Protein AF-A0A3P7PF65-F1 (afdb_monomer_lite)

pLDDT: mean 70.22, std 21.2, range [34.47, 92.62]

Secondary structure (DSSP, 8-state):
--------TT-HHHHHHHHHHHHHHH-TTS-HHHHHHHHHHHHHHHB--HHHHHHHHT--S--HHHHHHHHHHHHHHH----B--TTTHHHHTTSS--------------------------

Foldseek 3Di:
DDPPPPQPQWALLSVLVVLLVVLCVVCVPDDQQVSQLVSLVVSLVQFPPPVLNVVSVVPNRDGSVRNSVSRVVVCVPPNGRRGDPPPPPVVVVPPPDDDPDPPDDDDDDDDDDDDDDDDDDD

Sequence (122 aa):
MSARLQLPEESARDYLGCLRLLVFAAFPNCPPVVTDAVLTAHFRAVIRDDHLRRKLIKKPDLTSDQLLSLVQDYEDHYGPSLTTPCFAASLVQRKETRSVVTQTYRNFTHPSRGIQAPVAEV

Structure (mmCIF, N/CA/C/O backbone):
data_AF-A0A3P7PF65-F1
#
_entry.id   AF-A0A3P7PF65-F1
#
loop_
_atom_site.group_PDB
_atom_site.id
_atom_site.type_symbol
_atom_site.label_atom_id
_atom_site.label_alt_id
_atom_site.label_comp_id
_atom_site.label_asym_id
_atom_site.label_entity_id
_atom_site.label_seq_id
_atom_site.pdbx_PDB_ins_code
_atom_site.Cartn_x
_atom_site.Cartn_y
_atom_site.Cartn_z
_atom_site.occupancy
_atom_site.B_iso_or_equiv
_atom_site.auth_seq_id
_atom_site.auth_comp_id
_atom_site.auth_asym_id
_atom_site.auth_atom_id
_atom_site.pdbx_PDB_model_num
ATOM 1 N N . MET A 1 1 ? -18.629 16.660 -17.438 1.00 36.12 1 MET A N 1
ATOM 2 C CA . MET A 1 1 ? -17.160 16.687 -17.295 1.00 36.12 1 MET A CA 1
ATOM 3 C C . MET A 1 1 ? -16.769 15.589 -16.325 1.00 36.12 1 MET A C 1
ATOM 5 O O . MET A 1 1 ? -17.045 15.713 -15.144 1.00 36.12 1 MET A O 1
ATOM 9 N N . SER A 1 2 ? -16.276 14.459 -16.834 1.00 34.47 2 SER A N 1
ATOM 10 C CA . SER A 1 2 ? -15.896 13.314 -16.000 1.00 34.47 2 SER A CA 1
ATOM 11 C C . SER A 1 2 ? -14.431 13.486 -15.626 1.00 34.47 2 SER A C 1
ATOM 13 O O . SER A 1 2 ? -13.576 13.367 -16.502 1.00 34.47 2 SER A O 1
ATOM 15 N N . ALA A 1 3 ? -14.149 13.798 -14.362 1.00 35.72 3 ALA A N 1
ATOM 16 C CA . ALA A 1 3 ? -12.792 13.815 -13.833 1.00 35.72 3 ALA A CA 1
ATOM 17 C C . ALA A 1 3 ? -12.233 12.387 -13.910 1.00 35.72 3 ALA A C 1
ATOM 19 O O . ALA A 1 3 ? -12.512 11.541 -13.064 1.00 35.72 3 ALA A O 1
ATOM 20 N N . ARG A 1 4 ? -11.514 12.079 -14.992 1.00 42.94 4 ARG A N 1
ATOM 21 C CA . ARG A 1 4 ? -10.670 10.891 -15.043 1.00 42.94 4 ARG A CA 1
ATOM 22 C C . ARG A 1 4 ? -9.527 11.178 -14.085 1.00 42.94 4 ARG A C 1
ATOM 24 O O . ARG A 1 4 ? -8.686 12.014 -14.391 1.00 42.94 4 ARG A O 1
ATOM 31 N N . LEU A 1 5 ? -9.543 10.531 -12.925 1.00 43.00 5 LEU A N 1
ATOM 32 C CA . LEU A 1 5 ? -8.380 10.460 -12.053 1.00 43.00 5 LEU A CA 1
ATOM 33 C C . LEU A 1 5 ? -7.279 9.765 -12.865 1.00 43.00 5 LEU A C 1
ATOM 35 O O . LEU A 1 5 ? -7.251 8.539 -12.959 1.00 43.00 5 LEU A O 1
ATOM 39 N N . GLN A 1 6 ? -6.442 10.553 -13.541 1.00 45.19 6 GLN A N 1
ATOM 40 C CA . GLN A 1 6 ? -5.128 10.116 -13.992 1.00 45.19 6 GLN A CA 1
ATOM 41 C C . GLN A 1 6 ? -4.350 9.844 -12.708 1.00 45.19 6 GLN A C 1
ATOM 43 O O . GLN A 1 6 ? -3.748 10.743 -12.131 1.00 45.19 6 GLN A O 1
ATOM 48 N N . LEU A 1 7 ? -4.503 8.629 -12.178 1.00 51.44 7 LEU A N 1
ATOM 49 C CA . LEU A 1 7 ? -3.653 8.155 -11.099 1.00 51.44 7 LEU A CA 1
ATOM 50 C C . LEU A 1 7 ? -2.214 8.227 -11.626 1.00 51.44 7 LEU A C 1
ATOM 52 O O . LEU A 1 7 ? -1.995 7.754 -12.745 1.00 51.44 7 LEU A O 1
ATOM 56 N N . PRO A 1 8 ? -1.279 8.843 -10.885 1.00 48.16 8 PRO A N 1
ATOM 57 C CA . PRO A 1 8 ? 0.113 8.948 -11.300 1.00 48.16 8 PRO A CA 1
ATOM 58 C C . PRO A 1 8 ? 0.636 7.541 -11.586 1.00 48.16 8 PRO A C 1
ATOM 60 O O . PRO A 1 8 ? 0.734 6.719 -10.678 1.00 48.16 8 PRO A O 1
ATOM 63 N N . GLU A 1 9 ? 0.924 7.236 -12.850 1.00 54.69 9 GLU A N 1
ATOM 64 C CA . GLU A 1 9 ? 1.415 5.921 -13.295 1.00 54.69 9 GLU A CA 1
ATOM 65 C C . GLU A 1 9 ? 2.860 5.638 -12.837 1.00 54.69 9 GLU A C 1
ATOM 67 O O . GLU A 1 9 ? 3.483 4.675 -13.280 1.00 54.69 9 GLU A O 1
ATOM 72 N N . GLU A 1 10 ? 3.412 6.468 -11.951 1.00 66.00 10 GLU A N 1
ATOM 73 C CA . GLU A 1 10 ? 4.852 6.577 -11.752 1.00 66.00 10 GLU A CA 1
ATOM 74 C C . GLU A 1 10 ? 5.326 6.083 -10.384 1.00 66.00 10 GLU A C 1
ATOM 76 O O . GLU A 1 10 ? 6.486 5.724 -10.279 1.00 66.00 10 GLU A O 1
ATOM 81 N N . SER A 1 11 ? 4.482 5.979 -9.349 1.00 81.50 11 SER A N 1
ATOM 82 C CA . SER A 1 11 ? 4.942 5.569 -8.010 1.00 81.50 11 SER A CA 1
ATOM 83 C C . SER A 1 11 ? 3.917 4.715 -7.262 1.00 81.50 11 SER A C 1
ATOM 85 O O . SER A 1 11 ? 2.735 5.054 -7.143 1.00 81.50 11 SER A O 1
ATOM 87 N N . ALA A 1 12 ? 4.383 3.598 -6.702 1.00 83.44 12 ALA A N 1
ATOM 88 C CA . ALA A 1 12 ? 3.597 2.755 -5.815 1.00 83.44 12 ALA A CA 1
ATOM 89 C C . ALA A 1 12 ? 3.216 3.489 -4.527 1.00 83.44 12 ALA A C 1
ATOM 91 O O . ALA A 1 12 ? 2.140 3.230 -3.983 1.00 83.44 12 ALA A O 1
ATOM 92 N N . ARG A 1 13 ? 4.058 4.416 -4.056 1.00 88.06 13 ARG A N 1
ATOM 93 C CA . ARG A 1 13 ? 3.756 5.285 -2.916 1.00 88.06 13 ARG A CA 1
ATOM 94 C C . ARG A 1 13 ? 2.583 6.208 -3.227 1.00 88.06 13 ARG A C 1
ATOM 96 O O . ARG A 1 13 ? 1.663 6.289 -2.413 1.00 88.06 13 ARG A O 1
ATOM 103 N N . ASP A 1 14 ? 2.583 6.864 -4.383 1.00 86.50 14 ASP A N 1
ATOM 104 C CA . ASP A 1 14 ? 1.506 7.786 -4.764 1.00 86.50 14 ASP A CA 1
ATOM 105 C C . ASP A 1 14 ? 0.180 7.047 -4.952 1.00 86.50 14 ASP A C 1
ATOM 107 O O . ASP A 1 14 ? -0.847 7.445 -4.394 1.00 86.50 14 ASP A O 1
ATOM 111 N N . TYR A 1 15 ? 0.210 5.906 -5.647 1.00 85.62 15 TYR A N 1
ATOM 112 C CA . TYR A 1 15 ? -0.956 5.036 -5.779 1.00 85.62 15 TYR A CA 1
ATOM 113 C C . TYR A 1 15 ? -1.491 4.587 -4.413 1.00 85.62 15 TYR A C 1
ATOM 115 O O . TYR A 1 15 ? -2.696 4.673 -4.159 1.00 85.62 15 TYR A O 1
ATOM 123 N N . LEU A 1 16 ? -0.610 4.149 -3.511 1.00 88.12 16 LEU A N 1
ATOM 124 C CA . LEU A 1 16 ? -0.990 3.738 -2.163 1.00 88.12 16 LEU A CA 1
ATOM 125 C C . LEU A 1 16 ? -1.581 4.897 -1.350 1.00 88.12 16 LEU A C 1
ATOM 127 O O . LEU A 1 16 ? -2.558 4.700 -0.627 1.00 88.12 16 LEU A O 1
ATOM 131 N N . GLY A 1 17 ? -1.034 6.105 -1.491 1.00 89.31 17 GLY A N 1
ATOM 132 C CA . GLY A 1 17 ? -1.566 7.320 -0.879 1.00 89.31 17 GLY A CA 1
ATOM 133 C C . GLY A 1 17 ? -2.994 7.615 -1.340 1.00 89.31 17 GLY A C 1
ATOM 134 O O . GLY A 1 17 ? -3.890 7.794 -0.510 1.00 89.31 17 GLY A O 1
ATOM 135 N N . CYS A 1 18 ? -3.243 7.582 -2.652 1.00 87.81 18 CYS A N 1
ATOM 136 C CA . CYS A 1 18 ? -4.585 7.746 -3.212 1.00 87.81 18 CYS A CA 1
ATOM 137 C C . CYS A 1 18 ? -5.544 6.638 -2.757 1.00 87.81 18 CYS A C 1
ATOM 139 O O . CYS A 1 18 ? -6.684 6.919 -2.384 1.00 87.81 18 CYS A O 1
ATOM 141 N N . LEU A 1 19 ? -5.087 5.384 -2.755 1.00 87.62 19 LEU A N 1
ATOM 142 C CA . LEU A 1 19 ? -5.881 4.239 -2.316 1.00 87.62 19 LEU A CA 1
ATOM 143 C C . LEU A 1 19 ? -6.272 4.364 -0.839 1.00 87.62 19 LEU A C 1
ATOM 145 O O . LEU A 1 19 ? -7.422 4.104 -0.493 1.00 87.62 19 LEU A O 1
ATOM 149 N N . ARG A 1 20 ? -5.354 4.811 0.025 1.00 90.38 20 ARG A N 1
ATOM 150 C CA . ARG A 1 20 ? -5.621 5.037 1.452 1.00 90.38 20 ARG A CA 1
ATOM 151 C C . ARG A 1 20 ? -6.718 6.067 1.666 1.00 90.38 20 ARG A C 1
ATOM 153 O O . ARG A 1 20 ? -7.660 5.803 2.409 1.00 90.38 20 ARG A O 1
ATOM 160 N N . LEU A 1 21 ? -6.631 7.200 0.972 1.00 90.38 21 LEU A N 1
ATOM 161 C CA . LEU A 1 21 ? -7.667 8.231 1.016 1.00 90.38 21 LEU A CA 1
ATOM 162 C C . LEU A 1 21 ? -9.019 7.693 0.536 1.00 90.38 21 LEU A C 1
ATOM 164 O O . LEU A 1 21 ? -10.038 7.938 1.179 1.00 90.38 21 LEU A O 1
ATOM 168 N N . LEU A 1 22 ? -9.030 6.920 -0.553 1.00 90.19 22 LEU A N 1
ATOM 169 C CA . LEU A 1 22 ? -10.251 6.330 -1.097 1.00 90.19 22 LEU A CA 1
ATOM 170 C C . LEU A 1 22 ? -10.895 5.337 -0.121 1.00 90.19 22 LEU A C 1
ATOM 172 O O . LEU A 1 22 ? -12.105 5.381 0.079 1.00 90.19 22 LEU A O 1
ATOM 176 N N . VAL A 1 23 ? -10.102 4.461 0.501 1.00 89.44 23 VAL A N 1
ATOM 177 C CA . VAL A 1 23 ? -10.591 3.481 1.481 1.00 89.44 23 VAL A CA 1
ATOM 178 C C . VAL A 1 23 ? -11.168 4.190 2.706 1.00 89.44 23 VAL A C 1
ATOM 180 O O . VAL A 1 23 ? -12.266 3.851 3.137 1.00 89.44 23 VAL A O 1
ATOM 183 N N . PHE A 1 24 ? -10.492 5.210 3.235 1.00 88.19 24 PHE A N 1
ATOM 184 C CA . PHE A 1 24 ? -11.007 5.972 4.377 1.00 88.19 24 PHE A CA 1
ATOM 185 C C . PHE A 1 24 ? -12.281 6.753 4.037 1.00 88.19 24 PHE A C 1
ATOM 187 O O . PHE A 1 24 ? -13.202 6.800 4.849 1.00 88.19 24 PHE A O 1
ATOM 194 N N . ALA A 1 25 ? -12.380 7.306 2.825 1.00 89.81 25 ALA A N 1
ATOM 195 C CA . ALA A 1 25 ? -13.591 7.978 2.362 1.00 89.81 25 ALA A CA 1
ATOM 196 C C . ALA A 1 25 ? -14.761 7.004 2.127 1.00 89.81 25 ALA A C 1
ATOM 198 O O . ALA A 1 25 ? -15.909 7.347 2.402 1.00 89.81 25 ALA A O 1
ATOM 199 N N . ALA A 1 26 ? -14.487 5.795 1.629 1.00 89.88 26 ALA A N 1
ATOM 200 C CA . ALA A 1 26 ? -15.502 4.771 1.379 1.00 89.88 26 ALA A CA 1
ATOM 201 C C . ALA A 1 26 ? -16.007 4.100 2.668 1.00 89.88 26 ALA A C 1
ATOM 203 O O . ALA A 1 26 ? -17.157 3.664 2.722 1.00 89.88 26 ALA A O 1
ATOM 204 N N . PHE A 1 27 ? -15.165 4.030 3.703 1.00 90.31 27 PHE A N 1
ATOM 205 C CA . PHE A 1 27 ? -15.447 3.330 4.957 1.00 90.31 27 PHE A CA 1
ATOM 206 C C . PHE A 1 27 ? -15.192 4.210 6.198 1.00 90.31 27 PHE A C 1
ATOM 208 O O . PHE A 1 27 ? -14.383 3.846 7.053 1.00 90.31 27 PHE A O 1
ATOM 215 N N . PRO A 1 28 ? -15.897 5.346 6.359 1.00 88.12 28 PRO A N 1
ATOM 216 C CA . PRO A 1 28 ? -15.591 6.339 7.396 1.00 88.12 28 PRO A CA 1
ATOM 217 C C . PRO A 1 28 ? -15.805 5.847 8.838 1.00 88.12 28 PRO A C 1
ATOM 219 O O . PRO A 1 28 ? -15.234 6.408 9.766 1.00 88.12 28 PRO A O 1
ATOM 222 N N . ASN A 1 29 ? -16.614 4.800 9.033 1.00 91.69 29 ASN A N 1
ATOM 223 C CA . ASN A 1 29 ? -16.942 4.239 10.351 1.00 91.69 29 ASN A CA 1
ATOM 224 C C . ASN A 1 29 ? -16.361 2.832 10.569 1.00 91.69 29 ASN A C 1
ATOM 226 O O . ASN A 1 29 ? -16.721 2.158 11.535 1.00 91.69 29 ASN A O 1
ATOM 230 N N . CYS A 1 30 ? -15.518 2.342 9.656 1.00 90.88 30 CYS A N 1
ATOM 231 C CA . CYS A 1 30 ? -14.895 1.036 9.825 1.00 90.88 30 CYS A CA 1
ATOM 232 C C . CYS A 1 30 ? -13.696 1.121 10.776 1.00 90.88 30 CYS A C 1
ATOM 234 O O . CYS A 1 30 ? -12.967 2.113 10.772 1.00 90.88 30 CYS A O 1
ATOM 236 N N . PRO A 1 31 ? -13.450 0.069 11.573 1.00 91.50 31 PRO A N 1
ATOM 237 C CA . PRO A 1 31 ? -12.286 0.038 12.440 1.00 91.50 31 PRO A CA 1
ATOM 238 C C . PRO A 1 31 ? -10.992 -0.002 11.601 1.00 91.50 31 PRO A C 1
ATOM 240 O O . PRO A 1 31 ? -10.965 -0.689 10.571 1.00 91.50 31 PRO A O 1
ATOM 243 N N . PRO A 1 32 ? -9.902 0.650 12.060 1.00 86.94 32 PRO A N 1
ATOM 244 C CA . PRO A 1 32 ? -8.644 0.753 11.313 1.00 86.94 32 PRO A CA 1
ATOM 245 C C . PRO A 1 32 ? -8.082 -0.594 10.855 1.00 86.94 32 PRO A C 1
ATOM 247 O O . PRO A 1 32 ? -7.605 -0.723 9.736 1.00 86.94 32 PRO A O 1
ATOM 250 N N . VAL A 1 33 ? -8.224 -1.634 11.681 1.00 88.62 33 VAL A N 1
ATOM 251 C CA . VAL A 1 33 ? -7.773 -2.996 11.357 1.00 88.62 33 VAL A CA 1
ATOM 252 C C . VAL A 1 33 ? -8.438 -3.563 10.096 1.00 88.62 33 VAL A C 1
ATOM 254 O O . VAL A 1 33 ? -7.799 -4.268 9.319 1.00 88.62 33 VAL A O 1
ATOM 257 N N . VAL A 1 34 ? -9.710 -3.230 9.852 1.00 89.44 34 VAL A N 1
ATOM 258 C CA . VAL A 1 34 ? -10.442 -3.685 8.663 1.00 89.44 34 VAL A CA 1
ATOM 259 C C . VAL A 1 34 ? -10.021 -2.867 7.449 1.00 89.44 34 VAL A C 1
ATOM 261 O O . VAL A 1 34 ? -9.751 -3.440 6.394 1.00 89.44 34 VAL A O 1
ATOM 264 N N . THR A 1 35 ? -9.911 -1.544 7.587 1.00 91.00 35 THR A N 1
ATOM 265 C CA . THR A 1 35 ? -9.466 -0.682 6.483 1.00 91.00 35 THR A CA 1
ATOM 266 C C . THR A 1 35 ? -8.027 -0.980 6.073 1.00 91.00 35 THR A C 1
ATOM 268 O O . THR A 1 35 ? -7.738 -1.021 4.881 1.00 91.00 35 THR A O 1
ATOM 271 N N . ASP A 1 36 ? -7.146 -1.263 7.033 1.00 90.88 36 ASP A N 1
ATOM 272 C CA . ASP A 1 36 ? -5.747 -1.624 6.799 1.00 90.88 36 ASP A CA 1
ATOM 273 C C . ASP A 1 36 ? -5.632 -2.982 6.097 1.00 90.88 36 ASP A C 1
ATOM 275 O O . ASP A 1 36 ? -4.855 -3.128 5.149 1.00 90.88 36 ASP A O 1
ATOM 279 N N . ALA A 1 37 ? -6.448 -3.965 6.493 1.00 89.00 37 ALA A N 1
ATOM 280 C CA . ALA A 1 37 ? -6.501 -5.263 5.827 1.00 89.00 37 ALA A CA 1
ATOM 281 C C . ALA A 1 37 ? -6.980 -5.138 4.372 1.00 89.00 37 ALA A C 1
ATOM 283 O O . ALA A 1 37 ? -6.367 -5.713 3.470 1.00 89.00 37 ALA A O 1
ATOM 284 N N . VAL A 1 38 ? -8.033 -4.352 4.121 1.00 89.69 38 VAL A N 1
ATOM 285 C CA . VAL A 1 38 ? -8.555 -4.095 2.767 1.00 89.69 38 VAL A CA 1
ATOM 286 C C . VAL A 1 38 ? -7.521 -3.367 1.909 1.00 89.69 38 VAL A C 1
ATOM 288 O O . VAL A 1 38 ? -7.256 -3.790 0.783 1.00 89.69 38 VAL A O 1
ATOM 291 N N . LEU A 1 39 ? -6.901 -2.315 2.449 1.00 90.00 39 LEU A N 1
ATOM 292 C CA . LEU A 1 39 ? -5.838 -1.557 1.791 1.00 90.00 39 LEU A CA 1
ATOM 293 C C . LEU A 1 39 ? -4.683 -2.476 1.384 1.00 90.00 39 LEU A C 1
ATOM 295 O O . LEU A 1 39 ? -4.282 -2.507 0.221 1.00 90.00 39 LEU A O 1
ATOM 299 N N . THR A 1 40 ? -4.181 -3.257 2.339 1.00 89.31 40 THR A N 1
ATOM 300 C CA . THR A 1 40 ? -3.037 -4.150 2.148 1.00 89.31 40 THR A CA 1
ATOM 301 C C . THR A 1 40 ? -3.356 -5.254 1.146 1.00 89.31 40 THR A C 1
ATOM 303 O O . THR A 1 40 ? -2.543 -5.543 0.265 1.00 89.31 40 THR A O 1
ATOM 306 N N . ALA A 1 41 ? -4.540 -5.864 1.239 1.00 89.19 41 ALA A N 1
ATOM 307 C CA . ALA A 1 41 ? -4.979 -6.899 0.309 1.00 89.19 41 ALA A CA 1
ATOM 308 C C . ALA A 1 41 ? -5.092 -6.359 -1.122 1.00 89.19 41 ALA A C 1
ATOM 310 O O . ALA A 1 41 ? -4.587 -6.984 -2.057 1.00 89.19 41 ALA A O 1
ATOM 311 N N . HIS A 1 42 ? -5.700 -5.182 -1.289 1.00 88.25 42 HIS A N 1
ATOM 312 C CA . HIS A 1 42 ? -5.850 -4.559 -2.599 1.00 88.25 42 HIS A CA 1
ATOM 313 C C . HIS A 1 42 ? -4.493 -4.179 -3.193 1.00 88.25 42 HIS A C 1
ATOM 315 O O . HIS A 1 42 ? -4.183 -4.550 -4.322 1.00 88.25 42 HIS A O 1
ATOM 321 N N . PHE A 1 43 ? -3.641 -3.516 -2.413 1.00 87.50 43 PHE A N 1
ATOM 322 C CA . PHE A 1 43 ? -2.318 -3.100 -2.862 1.00 87.50 43 PHE A CA 1
ATOM 323 C C . PHE A 1 43 ? -1.455 -4.298 -3.295 1.00 87.50 43 PHE A C 1
ATOM 325 O O . PHE A 1 43 ? -0.877 -4.283 -4.380 1.00 87.50 43 PHE A O 1
ATOM 332 N N . ARG A 1 44 ? -1.456 -5.403 -2.531 1.00 87.06 44 ARG A N 1
ATOM 333 C CA . ARG A 1 44 ? -0.766 -6.654 -2.911 1.00 87.06 44 ARG A CA 1
ATOM 334 C C . ARG A 1 44 ? -1.263 -7.259 -4.225 1.00 87.06 44 ARG A C 1
ATOM 336 O O . ARG A 1 44 ? -0.479 -7.918 -4.905 1.00 87.06 44 ARG A O 1
ATOM 343 N N . ALA A 1 45 ? -2.542 -7.095 -4.553 1.00 84.88 45 ALA A N 1
ATOM 344 C CA . ALA A 1 45 ? -3.123 -7.626 -5.783 1.00 84.88 45 ALA A CA 1
ATOM 345 C C . ALA A 1 45 ? -2.740 -6.803 -7.024 1.00 84.88 45 ALA A C 1
ATOM 347 O O . ALA A 1 45 ? -2.724 -7.342 -8.128 1.00 84.88 45 ALA A O 1
ATOM 348 N N . VAL A 1 46 ? -2.438 -5.514 -6.845 1.00 82.81 46 VAL A N 1
ATOM 349 C CA . VAL A 1 46 ? -2.202 -4.563 -7.943 1.00 82.81 46 VAL A CA 1
ATOM 350 C C . VAL A 1 46 ? -0.712 -4.345 -8.234 1.00 82.81 46 VAL A C 1
ATOM 352 O O . VAL A 1 46 ? -0.351 -4.006 -9.364 1.00 82.81 46 VAL A O 1
ATOM 355 N N . ILE A 1 47 ? 0.173 -4.568 -7.258 1.00 83.88 47 ILE A N 1
ATOM 356 C CA . ILE A 1 47 ? 1.623 -4.439 -7.459 1.00 83.88 47 ILE A CA 1
ATOM 357 C C . ILE A 1 47 ? 2.142 -5.475 -8.459 1.00 83.88 47 ILE A C 1
ATOM 359 O O . ILE A 1 47 ? 1.927 -6.679 -8.306 1.00 83.88 47 ILE A O 1
ATOM 363 N N . ARG A 1 48 ? 2.912 -4.988 -9.437 1.00 79.94 48 ARG A N 1
ATOM 364 C CA . ARG A 1 48 ? 3.643 -5.809 -10.412 1.00 79.94 48 ARG A CA 1
ATOM 365 C C . ARG A 1 48 ?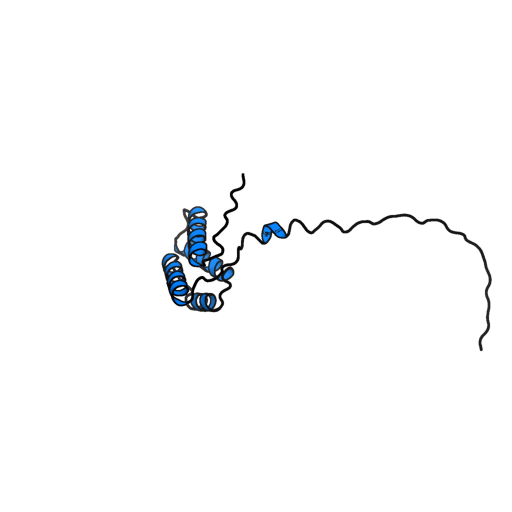 5.092 -6.087 -10.035 1.00 79.94 48 ARG A C 1
ATOM 367 O O . ARG A 1 48 ? 5.673 -7.028 -10.560 1.00 79.94 48 ARG A O 1
ATOM 374 N N . ASP A 1 49 ? 5.667 -5.287 -9.144 1.00 84.44 49 ASP A N 1
ATOM 375 C CA . ASP A 1 49 ? 7.018 -5.519 -8.652 1.00 84.44 49 ASP A CA 1
ATOM 376 C C . ASP A 1 49 ? 7.051 -6.777 -7.763 1.00 84.44 49 ASP A C 1
ATOM 378 O O . ASP A 1 49 ? 6.526 -6.808 -6.644 1.00 84.44 49 ASP A O 1
ATOM 382 N N . ASP A 1 50 ? 7.677 -7.839 -8.272 1.00 86.25 50 ASP A N 1
ATOM 383 C CA . ASP A 1 50 ? 7.792 -9.124 -7.582 1.00 86.25 50 ASP A CA 1
ATOM 384 C C . ASP A 1 50 ? 8.647 -9.060 -6.311 1.00 86.25 50 ASP A C 1
ATOM 386 O O . ASP A 1 50 ? 8.501 -9.900 -5.414 1.00 86.25 50 ASP A O 1
ATOM 390 N N . HIS A 1 51 ? 9.589 -8.123 -6.215 1.00 87.00 51 HIS A N 1
ATOM 391 C CA . HIS A 1 51 ? 10.436 -7.973 -5.039 1.00 87.00 51 HIS A CA 1
ATOM 392 C C . HIS A 1 51 ? 9.670 -7.275 -3.906 1.00 87.00 51 HIS A C 1
ATOM 394 O O . HIS A 1 51 ? 9.619 -7.803 -2.787 1.00 87.00 51 HIS A O 1
ATOM 400 N N . LEU A 1 52 ? 8.973 -6.179 -4.208 1.00 86.81 52 LEU A N 1
ATOM 401 C CA . LEU A 1 52 ? 8.062 -5.497 -3.292 1.00 86.81 52 LEU A CA 1
ATOM 402 C C . LEU A 1 52 ? 6.919 -6.422 -2.860 1.00 86.81 52 LEU A C 1
ATOM 404 O O . LEU A 1 52 ? 6.661 -6.575 -1.665 1.00 86.81 52 LEU A O 1
ATOM 408 N N . ARG A 1 53 ? 6.291 -7.138 -3.800 1.00 87.75 53 ARG A N 1
ATOM 409 C CA . ARG A 1 53 ? 5.235 -8.115 -3.494 1.00 87.75 53 ARG A CA 1
ATOM 410 C C . ARG A 1 53 ? 5.725 -9.203 -2.539 1.00 87.75 53 ARG A C 1
ATOM 412 O O . ARG A 1 53 ? 5.039 -9.518 -1.566 1.00 87.75 53 ARG A O 1
ATOM 419 N N . ARG A 1 54 ? 6.934 -9.741 -2.745 1.00 88.69 54 ARG A N 1
ATOM 420 C CA . ARG A 1 54 ? 7.544 -10.716 -1.821 1.00 88.69 54 ARG A CA 1
ATOM 421 C C . ARG A 1 54 ? 7.809 -10.126 -0.436 1.00 88.69 54 ARG A C 1
ATOM 423 O O . ARG A 1 54 ? 7.568 -10.813 0.557 1.00 88.69 54 ARG A O 1
ATOM 430 N N . LYS A 1 55 ? 8.264 -8.872 -0.339 1.00 88.00 55 LYS A N 1
ATOM 431 C CA . LYS A 1 55 ? 8.422 -8.172 0.950 1.00 88.00 55 LYS A CA 1
ATOM 432 C C . LYS A 1 55 ? 7.085 -8.026 1.682 1.00 88.00 55 LYS A C 1
ATOM 434 O O . LYS A 1 55 ? 7.035 -8.263 2.886 1.00 88.00 55 LYS A O 1
ATOM 439 N N . LEU A 1 56 ? 6.010 -7.712 0.961 1.00 86.81 56 LEU A N 1
ATOM 440 C CA . LEU A 1 56 ? 4.667 -7.573 1.530 1.00 86.81 56 LEU A CA 1
ATOM 441 C C . LEU A 1 56 ? 4.069 -8.899 2.001 1.00 86.81 56 LEU A C 1
ATOM 443 O O . LEU A 1 56 ? 3.380 -8.915 3.014 1.00 86.81 56 LEU A O 1
ATOM 447 N N . ILE A 1 57 ? 4.333 -10.009 1.307 1.00 87.31 57 ILE A N 1
ATOM 448 C CA . ILE A 1 57 ? 3.878 -11.345 1.733 1.00 87.31 57 ILE A CA 1
ATOM 449 C C . ILE A 1 57 ? 4.532 -11.749 3.061 1.00 87.31 57 ILE A C 1
ATOM 451 O O . ILE A 1 57 ? 3.880 -12.348 3.910 1.00 87.31 57 ILE A O 1
ATOM 455 N N . LYS A 1 58 ? 5.804 -11.384 3.274 1.00 88.62 58 LYS A N 1
ATOM 456 C CA . LYS A 1 58 ? 6.522 -11.670 4.529 1.00 88.62 58 LYS A CA 1
ATOM 457 C C . LYS A 1 58 ? 5.993 -10.891 5.736 1.00 88.62 58 LYS A C 1
ATOM 459 O O . LYS A 1 58 ? 6.301 -11.262 6.863 1.00 88.62 58 LYS A O 1
ATOM 464 N N . LYS A 1 59 ? 5.245 -9.810 5.512 1.00 85.62 59 LYS A N 1
ATOM 465 C CA . LYS A 1 59 ? 4.693 -8.949 6.561 1.00 85.62 59 LYS A CA 1
ATOM 466 C C . LYS A 1 59 ? 3.170 -8.893 6.409 1.00 85.62 59 LYS A C 1
ATOM 468 O O . LYS A 1 59 ? 2.669 -7.948 5.798 1.00 85.62 59 LYS A O 1
ATOM 473 N N . PRO A 1 60 ? 2.439 -9.922 6.881 1.00 75.50 60 PRO A N 1
ATOM 474 C CA . PRO A 1 60 ? 0.994 -10.028 6.691 1.00 75.50 60 PRO A CA 1
ATOM 475 C C . PRO A 1 60 ? 0.234 -8.876 7.357 1.00 75.50 60 PRO A C 1
ATOM 477 O O . PRO A 1 60 ? -0.642 -8.310 6.704 1.00 75.50 60 PRO A O 1
ATOM 480 N N . ASP A 1 61 ? 0.655 -8.489 8.563 1.00 84.06 61 ASP A N 1
ATOM 481 C CA . ASP A 1 61 ? -0.073 -7.598 9.473 1.00 84.06 61 ASP A CA 1
ATOM 482 C C . ASP A 1 61 ? 0.529 -6.187 9.497 1.00 84.06 61 ASP A C 1
ATOM 484 O O . ASP A 1 61 ? 1.084 -5.736 10.498 1.00 84.06 61 ASP A O 1
ATOM 488 N N . LEU A 1 62 ? 0.477 -5.501 8.354 1.00 87.31 62 LEU A N 1
ATOM 489 C CA . LEU A 1 62 ? 0.929 -4.115 8.243 1.00 87.31 62 LEU A CA 1
ATOM 490 C C . LEU A 1 62 ? -0.234 -3.155 8.474 1.00 87.31 62 LEU A C 1
ATOM 492 O O . LEU A 1 62 ? -1.281 -3.282 7.838 1.00 87.31 62 LEU A O 1
ATOM 496 N N . THR A 1 63 ? -0.021 -2.155 9.326 1.00 91.25 63 THR A N 1
ATOM 497 C CA . THR A 1 63 ? -0.918 -0.993 9.374 1.00 91.25 63 THR A CA 1
ATOM 498 C C . THR A 1 63 ? -0.746 -0.144 8.116 1.00 91.25 63 THR A C 1
ATOM 500 O O . THR A 1 63 ? 0.287 -0.216 7.441 1.00 91.25 63 THR A O 1
ATOM 503 N N . SER A 1 64 ? -1.725 0.706 7.799 1.00 89.12 64 SER A N 1
ATOM 504 C CA . SER A 1 64 ? -1.630 1.601 6.636 1.00 89.12 64 SER A CA 1
ATOM 505 C C . SER A 1 64 ? -0.386 2.500 6.656 1.00 89.12 64 SER A C 1
ATOM 507 O O . SER A 1 64 ? 0.226 2.712 5.609 1.00 89.12 64 SER A O 1
ATOM 509 N N . ASP A 1 65 ? 0.040 2.977 7.828 1.00 90.94 65 ASP A N 1
ATOM 510 C CA . ASP A 1 65 ? 1.268 3.772 7.977 1.00 90.94 65 ASP A CA 1
ATOM 511 C C . ASP A 1 65 ? 2.539 2.948 7.748 1.00 90.94 65 ASP A C 1
ATOM 513 O O . ASP A 1 65 ? 3.457 3.391 7.056 1.00 90.94 65 ASP A O 1
ATOM 517 N N . GLN A 1 66 ? 2.594 1.724 8.280 1.00 92.62 66 GLN A N 1
ATOM 518 C CA . GLN A 1 66 ? 3.732 0.828 8.066 1.00 92.62 66 GLN A CA 1
ATOM 519 C C . GLN A 1 66 ? 3.845 0.397 6.604 1.00 92.62 66 GLN A C 1
ATOM 521 O O . GLN A 1 66 ? 4.952 0.263 6.084 1.00 92.62 66 GLN A O 1
ATOM 526 N N . LEU A 1 67 ? 2.708 0.186 5.939 1.00 91.12 67 LEU A N 1
ATOM 527 C CA . LEU A 1 67 ? 2.659 -0.131 4.520 1.00 91.12 67 LEU A CA 1
ATOM 528 C C . LEU A 1 67 ? 3.228 1.023 3.685 1.00 91.12 67 LEU A C 1
ATOM 530 O O . LEU A 1 67 ? 4.086 0.786 2.839 1.00 91.12 67 LEU A O 1
ATOM 534 N N . LEU A 1 68 ? 2.813 2.262 3.965 1.00 90.81 68 LEU A N 1
ATOM 535 C CA . LEU A 1 68 ? 3.350 3.459 3.309 1.00 90.81 68 LEU A CA 1
ATOM 536 C C . LEU A 1 68 ? 4.853 3.618 3.533 1.00 90.81 68 LEU A C 1
ATOM 538 O O . LEU A 1 68 ? 5.589 3.811 2.569 1.00 90.81 68 LEU A O 1
ATOM 542 N N . SER A 1 69 ? 5.313 3.486 4.778 1.00 91.81 69 SER A N 1
ATOM 543 C CA . SER A 1 69 ? 6.737 3.594 5.105 1.00 91.81 69 SER A CA 1
ATOM 544 C C . SER A 1 69 ? 7.571 2.522 4.403 1.00 91.81 69 SER A C 1
ATOM 546 O O . SER A 1 69 ? 8.641 2.828 3.887 1.00 91.81 69 SER A O 1
ATOM 548 N N . LEU A 1 70 ? 7.074 1.285 4.325 1.00 91.69 70 LEU A N 1
ATOM 549 C CA . LEU A 1 70 ? 7.760 0.198 3.627 1.00 91.69 70 LEU A CA 1
ATOM 550 C C . LEU A 1 70 ? 7.889 0.468 2.128 1.00 91.69 70 LEU A C 1
ATOM 552 O O . LEU A 1 70 ? 8.930 0.174 1.548 1.00 91.69 70 LEU A O 1
ATOM 556 N N . VAL A 1 71 ? 6.831 0.980 1.500 1.00 90.12 71 VAL A N 1
ATOM 557 C CA . VAL A 1 71 ? 6.842 1.304 0.068 1.00 90.12 71 VAL A CA 1
ATOM 558 C C . VAL A 1 71 ? 7.760 2.486 -0.208 1.00 90.12 71 VAL A C 1
ATOM 560 O O . VAL A 1 71 ? 8.513 2.441 -1.170 1.00 90.12 71 VAL A O 1
ATOM 563 N N . GLN A 1 72 ? 7.749 3.502 0.651 1.00 90.62 72 GLN A N 1
ATOM 564 C CA . GLN A 1 72 ? 8.662 4.632 0.532 1.00 90.62 72 GLN A CA 1
ATOM 565 C C . GLN A 1 72 ? 10.124 4.186 0.649 1.00 90.62 72 GLN A C 1
ATOM 567 O O . GLN A 1 72 ? 10.904 4.460 -0.252 1.00 90.62 72 GLN A O 1
ATOM 572 N N . ASP A 1 73 ? 10.472 3.427 1.693 1.00 91.12 73 ASP A N 1
ATOM 573 C CA . ASP A 1 73 ? 11.823 2.875 1.864 1.00 91.12 73 ASP A CA 1
ATOM 574 C C . ASP A 1 73 ? 12.236 2.017 0.661 1.00 91.12 73 ASP A C 1
ATOM 576 O O . ASP A 1 73 ? 13.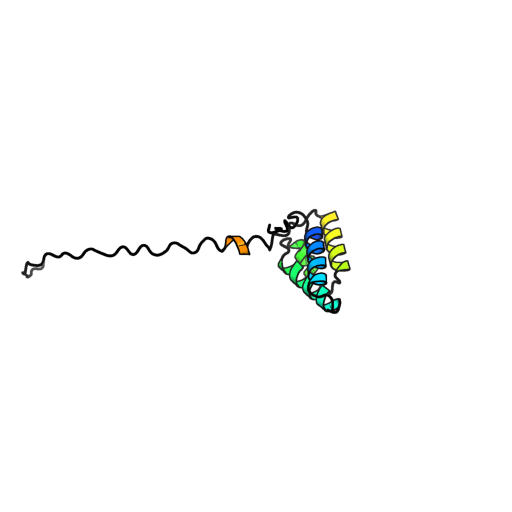368 2.084 0.191 1.00 91.12 73 ASP A O 1
ATOM 580 N N . TYR A 1 74 ? 11.305 1.237 0.111 1.00 90.31 74 TYR A N 1
ATOM 581 C CA . TYR A 1 74 ? 11.556 0.465 -1.096 1.00 90.31 74 TYR A CA 1
ATOM 582 C C . TYR A 1 74 ? 11.891 1.355 -2.297 1.00 90.31 74 TYR A C 1
ATOM 584 O O . TYR A 1 74 ? 12.902 1.128 -2.958 1.00 90.31 74 TYR A O 1
ATOM 592 N N . GLU A 1 75 ? 11.058 2.352 -2.588 1.00 89.50 75 GLU A N 1
ATOM 593 C CA . GLU A 1 75 ? 11.269 3.228 -3.742 1.00 89.50 75 GLU A CA 1
ATOM 594 C C . GLU A 1 75 ? 12.506 4.114 -3.580 1.00 89.50 75 GLU A C 1
ATOM 596 O O . GLU A 1 75 ? 13.204 4.355 -4.561 1.00 89.50 75 GLU A O 1
ATOM 601 N N . ASP A 1 76 ? 12.849 4.514 -2.355 1.00 88.81 76 ASP A N 1
ATOM 602 C CA . ASP A 1 76 ? 14.072 5.269 -2.068 1.00 88.81 76 ASP A CA 1
ATOM 603 C C . ASP A 1 76 ? 15.341 4.451 -2.395 1.00 88.81 76 ASP A C 1
ATOM 605 O O . ASP A 1 76 ? 16.359 5.013 -2.799 1.00 88.81 76 ASP A O 1
ATOM 609 N N . HIS A 1 77 ? 15.288 3.118 -2.267 1.00 89.12 77 HIS A N 1
ATOM 610 C CA . HIS A 1 77 ? 16.425 2.227 -2.537 1.00 89.12 77 HIS A CA 1
ATOM 611 C C . HIS A 1 77 ? 16.457 1.661 -3.962 1.00 89.12 77 HIS A C 1
ATOM 613 O O . HIS A 1 77 ? 17.538 1.442 -4.510 1.00 89.12 77 HIS A O 1
ATOM 619 N N . TYR A 1 78 ? 15.294 1.365 -4.544 1.00 84.50 78 TYR A N 1
ATOM 620 C CA . TYR A 1 78 ? 15.174 0.633 -5.813 1.00 84.50 78 TYR A CA 1
ATOM 621 C C . TYR A 1 78 ? 14.564 1.468 -6.945 1.00 84.50 78 TYR A C 1
ATOM 623 O O . TYR A 1 78 ? 14.584 1.036 -8.097 1.00 84.50 78 TYR A O 1
ATOM 631 N N . GLY A 1 79 ? 14.062 2.663 -6.639 1.00 82.38 79 GLY A N 1
ATOM 632 C CA . GLY A 1 79 ? 13.335 3.512 -7.571 1.00 82.38 79 GLY A CA 1
ATOM 633 C C . GLY A 1 79 ? 11.829 3.214 -7.629 1.00 82.38 79 GLY A C 1
ATOM 634 O O . GLY A 1 79 ? 11.333 2.286 -6.981 1.00 82.38 79 GLY A O 1
ATOM 635 N N . PRO A 1 80 ? 11.082 4.016 -8.407 1.00 79.19 80 PRO A N 1
ATOM 636 C CA . PRO A 1 80 ? 9.632 3.912 -8.521 1.00 79.19 80 PRO A CA 1
ATOM 637 C C . PRO A 1 80 ? 9.166 2.527 -8.984 1.00 79.19 80 PRO A C 1
ATOM 639 O O . PRO A 1 80 ? 9.596 2.014 -10.020 1.00 79.19 80 PRO A O 1
ATOM 642 N N . SER A 1 81 ? 8.236 1.934 -8.237 1.00 69.62 81 SER A N 1
ATOM 643 C CA . SER A 1 81 ? 7.620 0.655 -8.588 1.00 69.62 81 SER A CA 1
ATOM 644 C C . SER 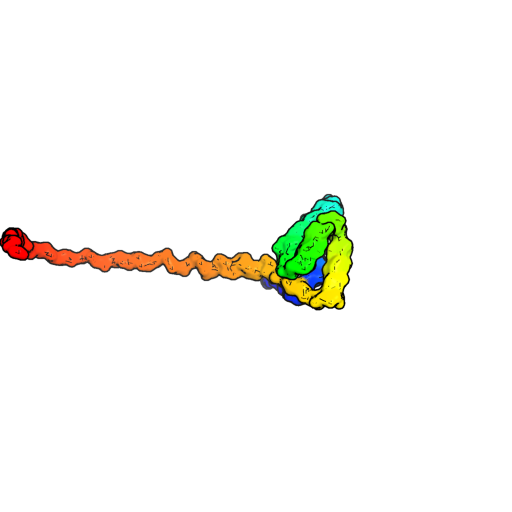A 1 81 ? 6.375 0.904 -9.429 1.00 69.62 81 SER A C 1
ATOM 646 O O . SER A 1 81 ? 5.329 1.269 -8.896 1.00 69.62 81 SER A O 1
ATOM 648 N N . LEU A 1 82 ? 6.476 0.690 -10.744 1.00 64.38 82 LEU A N 1
ATOM 649 C CA . LEU A 1 82 ? 5.374 0.874 -11.693 1.00 64.38 82 LEU A CA 1
ATOM 650 C C . LEU A 1 82 ? 4.136 0.067 -11.260 1.00 64.38 82 LEU A C 1
ATOM 652 O O . LEU A 1 82 ? 4.047 -1.151 -11.455 1.00 64.38 82 LEU A O 1
ATOM 656 N N . THR A 1 83 ? 3.160 0.750 -10.665 1.00 58.69 83 THR A N 1
ATOM 657 C CA . THR A 1 83 ? 1.827 0.194 -10.434 1.00 58.69 83 THR A CA 1
ATOM 658 C C . THR A 1 83 ? 1.032 0.388 -11.713 1.00 58.69 83 THR A C 1
ATOM 660 O O . THR A 1 83 ? 0.962 1.483 -12.260 1.00 58.69 83 THR A O 1
ATOM 663 N N . THR A 1 84 ? 0.466 -0.684 -12.266 1.00 48.34 84 THR A N 1
ATOM 664 C CA . THR A 1 84 ? -0.372 -0.516 -13.458 1.00 48.34 84 THR A CA 1
ATOM 665 C C . THR A 1 84 ? -1.589 0.354 -13.172 1.00 48.34 84 THR A C 1
ATOM 667 O O . THR A 1 84 ? -2.164 0.227 -12.087 1.00 48.34 84 THR A O 1
ATOM 670 N N . PRO A 1 85 ? -2.096 1.113 -14.162 1.00 48.22 85 PRO A N 1
ATOM 671 C CA . PRO A 1 85 ? -3.408 1.737 -14.068 1.00 48.22 85 PRO A CA 1
ATOM 672 C C . PRO A 1 85 ? -4.495 0.654 -13.977 1.00 48.22 85 PRO A C 1
ATOM 674 O O . PRO A 1 85 ? -5.040 0.188 -14.980 1.00 48.22 85 PRO A O 1
ATOM 677 N N . CYS A 1 86 ? -4.877 0.261 -12.762 1.00 48.09 86 CYS A N 1
ATOM 678 C CA . CYS A 1 86 ? -5.981 -0.680 -12.547 1.00 48.09 86 CYS A CA 1
ATOM 679 C C . CYS A 1 86 ? -7.357 -0.119 -12.963 1.00 48.09 86 CYS A C 1
ATOM 681 O O . CYS A 1 86 ? -8.334 -0.861 -12.987 1.00 48.09 86 CYS A O 1
ATOM 683 N N . PHE A 1 87 ? -7.445 1.155 -13.365 1.00 45.81 87 PHE A N 1
ATOM 684 C CA . PHE A 1 87 ? -8.695 1.796 -13.792 1.00 45.81 87 PHE A CA 1
ATOM 685 C C . PHE A 1 87 ? -8.821 2.056 -15.306 1.00 45.81 87 PHE A C 1
ATOM 687 O O . PHE A 1 87 ? -9.869 2.524 -15.749 1.00 45.81 87 PHE A O 1
ATOM 694 N N . ALA A 1 88 ? -7.817 1.715 -16.126 1.00 42.09 88 ALA A N 1
ATOM 695 C CA . ALA A 1 88 ? -7.909 1.868 -17.587 1.00 42.09 88 ALA A CA 1
ATOM 696 C C . ALA A 1 88 ? -8.449 0.612 -18.305 1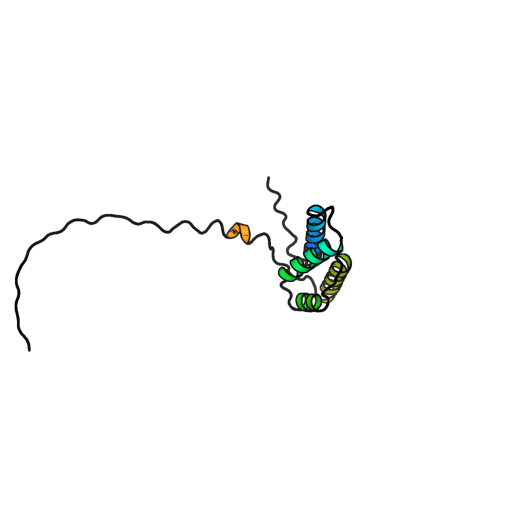.00 42.09 88 ALA A C 1
ATOM 698 O O . ALA A 1 88 ? -9.122 0.726 -19.331 1.00 42.09 88 ALA A O 1
ATOM 699 N N . ALA A 1 89 ? -8.216 -0.587 -17.760 1.00 40.84 89 ALA A N 1
ATOM 700 C CA . ALA A 1 89 ? -8.528 -1.845 -18.448 1.00 40.84 89 ALA A CA 1
ATOM 701 C C . ALA A 1 89 ? -10.036 -2.158 -18.544 1.00 40.84 89 ALA A C 1
ATOM 703 O O . ALA A 1 89 ? -10.485 -2.749 -19.525 1.00 40.84 89 ALA A O 1
ATOM 704 N N . SER A 1 90 ? -10.851 -1.706 -17.587 1.00 43.62 90 SER A N 1
ATOM 705 C CA . SER A 1 90 ? -12.301 -1.958 -17.582 1.00 43.62 90 SER A CA 1
ATOM 706 C C . SER A 1 90 ? -13.094 -1.065 -18.549 1.00 43.62 90 SER A C 1
ATOM 708 O O . SER A 1 90 ? -14.238 -1.384 -18.876 1.00 43.62 90 SER A O 1
ATOM 710 N N . LEU A 1 91 ? -12.498 0.017 -19.069 1.00 45.19 91 LEU A N 1
ATOM 711 C CA . LEU A 1 91 ? -13.130 0.891 -20.070 1.00 45.19 91 LEU A CA 1
ATOM 712 C C . LEU A 1 91 ? -12.742 0.564 -21.519 1.00 45.19 91 LEU A C 1
ATOM 714 O O . LEU A 1 91 ? -13.451 0.987 -22.433 1.00 45.19 91 LEU A O 1
ATOM 718 N N . VAL A 1 92 ? -11.670 -0.199 -21.751 1.00 41.53 92 VAL A N 1
ATOM 719 C CA . VAL A 1 92 ? -11.263 -0.602 -23.111 1.00 41.53 92 VAL A CA 1
ATOM 720 C C . VAL A 1 92 ? -12.046 -1.829 -23.592 1.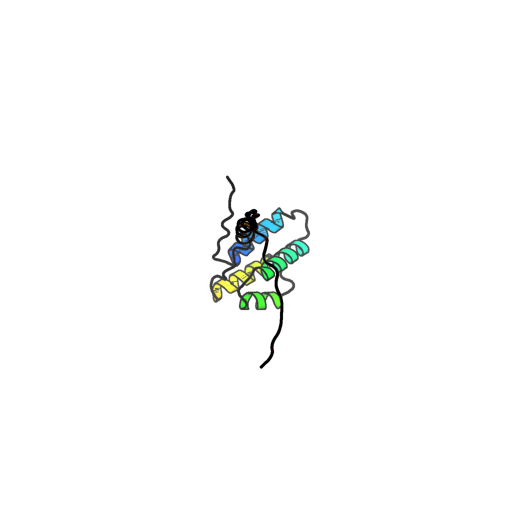00 41.53 92 VAL A C 1
ATOM 722 O O . VAL A 1 92 ? -12.365 -1.934 -24.772 1.00 41.53 92 VAL A O 1
ATOM 725 N N . GLN A 1 93 ? -12.496 -2.701 -22.686 1.00 41.19 93 GLN A N 1
ATOM 726 C CA . GLN A 1 93 ? -13.173 -3.950 -23.061 1.00 41.19 93 GLN A CA 1
ATOM 727 C C . GLN A 1 93 ? -14.653 -3.795 -23.474 1.00 41.19 93 GLN A C 1
ATOM 729 O O . GLN A 1 93 ? -15.309 -4.778 -23.808 1.00 41.19 93 GLN A O 1
ATOM 734 N N . ARG A 1 94 ? -15.203 -2.570 -23.488 1.00 42.00 94 ARG A N 1
ATOM 735 C CA . ARG A 1 94 ? -16.598 -2.301 -23.901 1.00 42.00 94 ARG A CA 1
ATOM 736 C C . ARG A 1 94 ? -16.771 -1.806 -25.339 1.00 42.00 94 ARG A C 1
ATOM 738 O O . ARG A 1 94 ? -17.887 -1.460 -25.716 1.00 42.00 94 ARG A O 1
ATOM 745 N N . LYS A 1 95 ? -15.713 -1.776 -26.155 1.00 46.09 95 LYS A N 1
ATOM 746 C CA . LYS A 1 95 ? -15.814 -1.350 -27.565 1.00 46.09 95 LYS A CA 1
ATOM 747 C C . LYS A 1 95 ? -15.550 -2.432 -28.610 1.00 46.09 95 LYS A C 1
ATOM 749 O O . LYS A 1 95 ? -15.603 -2.119 -29.792 1.00 46.09 95 LYS A O 1
ATOM 754 N N . GLU A 1 96 ? -15.389 -3.693 -28.215 1.00 45.12 96 GLU A N 1
ATOM 755 C CA . GLU A 1 96 ? -15.099 -4.771 -29.169 1.00 45.12 96 GLU A CA 1
ATOM 756 C C . GLU A 1 96 ? -15.958 -6.017 -28.927 1.00 45.12 96 GLU A C 1
ATOM 758 O O . GLU A 1 96 ? -15.486 -7.117 -28.692 1.00 45.12 96 GLU A O 1
ATOM 763 N N . THR A 1 97 ? -17.276 -5.833 -28.957 1.00 45.88 97 THR A N 1
ATOM 764 C CA . THR A 1 97 ? -18.247 -6.921 -29.177 1.00 45.88 97 THR A CA 1
ATOM 765 C C . THR A 1 97 ? -19.392 -6.387 -30.027 1.00 45.88 97 THR A C 1
ATOM 767 O O . THR A 1 97 ? -20.542 -6.308 -29.607 1.00 45.88 97 THR A O 1
ATOM 770 N N . ARG A 1 98 ? -19.080 -5.964 -31.255 1.00 47.94 98 ARG A N 1
ATOM 771 C CA . ARG A 1 98 ? -20.107 -5.801 -32.289 1.00 47.94 98 ARG A CA 1
ATOM 772 C C . ARG A 1 98 ? -19.510 -5.889 -33.686 1.00 47.94 98 ARG A C 1
ATOM 774 O O . ARG A 1 98 ? -19.298 -4.864 -34.314 1.00 47.94 98 ARG A O 1
ATOM 781 N N . SER A 1 99 ? -19.281 -7.106 -34.174 1.00 47.34 99 SER A N 1
ATOM 782 C CA . SER A 1 99 ? -19.507 -7.427 -35.592 1.00 47.34 99 SER A CA 1
ATOM 783 C C . SER A 1 99 ? -19.375 -8.932 -35.842 1.00 47.34 99 SER A C 1
ATOM 785 O O . SER A 1 99 ? -18.391 -9.410 -36.393 1.00 47.34 99 SER A O 1
ATOM 787 N N . VAL A 1 100 ? -20.379 -9.702 -35.428 1.00 51.84 100 VAL A N 1
ATOM 788 C CA . VAL A 1 100 ? -20.690 -10.979 -36.077 1.00 51.84 100 VAL A CA 1
ATOM 789 C C . VAL A 1 100 ? -22.195 -10.974 -36.262 1.00 51.84 100 VAL A C 1
ATOM 791 O O . VAL A 1 100 ? -22.906 -11.177 -35.292 1.00 51.84 100 VAL A O 1
ATOM 794 N N . VAL A 1 101 ? -22.649 -10.590 -37.455 1.00 47.41 101 VAL A N 1
ATOM 795 C CA . VAL A 1 101 ? -23.785 -11.140 -38.221 1.00 47.41 101 VAL A CA 1
ATOM 796 C C . VAL A 1 101 ? -23.898 -10.273 -39.480 1.00 47.41 101 VAL A C 1
ATOM 798 O O . VAL A 1 101 ? -24.523 -9.216 -39.475 1.00 47.41 101 VAL A O 1
ATOM 801 N N . THR A 1 102 ? -23.329 -10.753 -40.582 1.00 46.78 102 THR A N 1
ATOM 802 C CA . THR A 1 102 ? -23.830 -10.441 -41.928 1.00 46.78 102 THR A CA 1
ATOM 803 C C . THR A 1 102 ? -24.207 -11.774 -42.556 1.00 46.78 102 THR A C 1
ATOM 805 O O . THR A 1 102 ? -23.491 -12.351 -43.366 1.00 46.78 102 THR A O 1
ATOM 808 N N . GLN A 1 103 ? -25.323 -12.328 -42.083 1.00 47.66 103 GLN A N 1
ATOM 809 C CA . GLN A 1 103 ? -25.972 -13.472 -42.706 1.00 47.66 103 GLN A CA 1
ATOM 810 C C . GLN A 1 103 ? -26.790 -12.942 -43.886 1.00 47.66 103 GLN A C 1
ATOM 812 O O . GLN A 1 103 ? -27.968 -12.617 -43.748 1.00 47.66 103 GLN A O 1
ATOM 817 N N . THR A 1 104 ? -26.149 -12.793 -45.046 1.00 48.31 104 THR A N 1
ATOM 818 C CA . THR A 1 104 ? -26.853 -12.410 -46.272 1.00 48.31 104 THR A CA 1
ATOM 819 C C . THR A 1 104 ? -27.486 -13.654 -46.877 1.00 48.31 104 THR A C 1
ATOM 821 O O . THR A 1 104 ? -26.843 -14.503 -47.487 1.00 48.31 104 THR A O 1
ATOM 824 N N . TYR A 1 105 ? -28.782 -13.754 -46.622 1.00 42.94 105 TYR A N 1
ATOM 825 C CA . TYR A 1 105 ? -29.735 -14.666 -47.226 1.00 42.94 105 TYR A CA 1
ATOM 826 C C . TYR A 1 105 ? -29.801 -14.461 -48.753 1.00 42.94 105 TYR A C 1
ATOM 828 O O . TYR A 1 105 ? -29.715 -13.322 -49.214 1.00 42.94 105 TYR A O 1
ATOM 836 N N . ARG A 1 106 ? -30.105 -15.554 -49.474 1.00 49.84 106 ARG A N 1
ATOM 837 C CA . ARG A 1 106 ? -30.601 -15.684 -50.868 1.00 49.84 106 ARG A CA 1
ATOM 838 C C . ARG A 1 106 ? -29.599 -16.232 -51.881 1.00 49.84 106 ARG A C 1
ATOM 840 O O . ARG A 1 106 ? -28.798 -15.490 -52.424 1.00 49.84 106 ARG A O 1
ATOM 847 N N . ASN A 1 107 ? -29.797 -17.503 -52.233 1.00 40.84 107 ASN A N 1
ATOM 848 C CA . ASN A 1 107 ? -29.828 -17.952 -53.627 1.00 40.84 107 ASN A CA 1
ATOM 849 C C . ASN A 1 107 ? -30.706 -19.210 -53.727 1.00 40.84 107 ASN A C 1
ATOM 851 O O . ASN A 1 107 ? -30.242 -20.331 -53.554 1.00 40.84 107 ASN A O 1
ATOM 855 N N . PHE A 1 108 ? -32.000 -19.001 -53.981 1.00 47.41 108 PHE A N 1
ATOM 856 C CA . PHE A 1 108 ? -32.873 -20.010 -54.574 1.00 47.41 108 PHE A CA 1
ATOM 857 C C . PHE A 1 108 ? -32.950 -19.722 -56.071 1.00 47.41 108 PHE A C 1
ATOM 859 O O . PHE A 1 108 ? -33.587 -18.742 -56.436 1.00 47.41 108 PHE A O 1
ATOM 866 N N . THR A 1 109 ? -32.364 -20.584 -56.906 1.00 46.09 109 THR A N 1
ATOM 867 C CA . THR A 1 109 ? -32.983 -21.013 -58.174 1.00 46.09 109 THR A CA 1
ATOM 868 C C . THR A 1 109 ? -32.282 -22.273 -58.679 1.00 46.09 109 THR A C 1
ATOM 870 O O . THR A 1 109 ? -31.094 -22.253 -58.983 1.00 46.09 109 THR A O 1
ATOM 873 N N . HIS A 1 110 ? -33.028 -23.376 -58.745 1.00 53.62 110 HIS A N 1
ATOM 874 C CA . HIS A 1 110 ? -32.646 -24.588 -59.472 1.00 53.62 110 HIS A CA 1
ATOM 875 C C . HIS A 1 110 ? -32.549 -24.310 -60.987 1.00 53.62 110 HIS A C 1
ATOM 877 O O . HIS A 1 110 ? -33.160 -23.362 -61.482 1.00 53.62 110 HIS A O 1
ATOM 883 N N . PRO A 1 111 ? -31.918 -25.222 -61.742 1.00 46.03 111 PRO A N 1
ATOM 884 C CA . PRO A 1 111 ? -32.767 -26.053 -62.583 1.00 46.03 111 PRO A CA 1
ATOM 885 C C . PRO A 1 111 ? -32.572 -27.539 -62.292 1.00 46.03 111 PRO A C 1
ATOM 887 O O . PRO A 1 111 ? -31.470 -28.059 -62.135 1.00 46.03 111 PRO A O 1
ATOM 890 N N . SER A 1 112 ? -33.708 -28.209 -62.188 1.00 48.28 112 SER A N 1
ATOM 891 C CA . SER A 1 112 ? -33.861 -29.651 -62.216 1.00 48.28 112 SER A CA 1
ATOM 892 C C . SER A 1 112 ? -33.581 -30.198 -63.621 1.00 48.28 112 SER A C 1
ATOM 894 O O . SER A 1 112 ? -33.752 -29.480 -64.607 1.00 48.28 112 SER A O 1
ATOM 896 N N . ARG A 1 113 ? -33.296 -31.513 -63.673 1.00 39.97 113 ARG A N 1
ATOM 897 C CA . ARG A 1 113 ? -33.717 -32.491 -64.706 1.00 39.97 113 ARG A CA 1
ATOM 898 C C . ARG A 1 113 ? -32.564 -33.168 -65.462 1.00 39.97 113 ARG A C 1
ATOM 900 O O . ARG A 1 113 ? -31.915 -32.560 -66.301 1.00 39.97 113 ARG A O 1
ATOM 907 N N . GLY A 1 114 ? -32.406 -34.475 -65.231 1.00 39.34 114 GLY A N 1
ATOM 908 C CA . GLY A 1 114 ? -31.605 -35.352 -66.089 1.00 39.34 114 GLY A CA 1
ATOM 909 C C . GLY A 1 114 ? -31.264 -36.695 -65.447 1.00 39.34 114 GLY A C 1
ATOM 910 O O . GLY A 1 114 ? -30.214 -36.840 -64.844 1.00 39.34 114 GLY A O 1
ATOM 911 N N . ILE A 1 115 ? -32.173 -37.661 -65.561 1.00 48.69 115 ILE A N 1
ATOM 912 C CA . ILE A 1 115 ? -31.997 -39.075 -65.192 1.00 48.69 115 ILE A CA 1
ATOM 913 C C . ILE A 1 115 ? -30.962 -39.731 -66.129 1.00 48.69 115 ILE A C 1
ATOM 915 O O . ILE A 1 115 ? -31.071 -39.517 -67.335 1.00 48.69 115 ILE A O 1
ATOM 919 N N . GLN A 1 116 ? -30.039 -40.552 -65.598 1.00 40.38 116 GLN A N 1
ATOM 920 C CA . GLN A 1 116 ? -29.761 -41.952 -66.012 1.00 40.38 116 GLN A CA 1
ATOM 921 C C . GLN A 1 116 ? -28.490 -42.526 -65.332 1.00 40.38 116 GLN A C 1
ATOM 923 O O . GLN A 1 116 ? -27.399 -41.982 -65.456 1.00 40.38 116 GLN A O 1
ATOM 928 N N . ALA A 1 117 ? -28.660 -43.647 -64.617 1.00 43.66 117 ALA A N 1
ATOM 929 C CA . ALA A 1 117 ? -27.640 -44.690 -64.384 1.00 43.66 117 ALA A CA 1
ATOM 930 C C . ALA A 1 117 ? -27.443 -45.514 -65.696 1.00 43.66 117 ALA A C 1
ATOM 932 O O . ALA A 1 117 ? -28.244 -45.263 -66.601 1.00 43.66 117 ALA A O 1
ATOM 933 N N . PRO A 1 118 ? -26.537 -46.523 -65.856 1.00 49.59 118 PRO A N 1
ATOM 934 C CA . PRO A 1 118 ? -25.710 -47.242 -64.862 1.00 49.59 118 PRO A CA 1
ATOM 935 C C . PRO A 1 118 ? -24.264 -47.669 -65.312 1.00 49.59 118 PRO A C 1
ATOM 937 O O . PRO A 1 118 ? -23.888 -47.495 -66.461 1.00 49.59 118 PRO A O 1
ATOM 940 N N . VAL A 1 119 ? -23.504 -48.282 -64.377 1.00 42.75 119 VAL A N 1
ATOM 941 C CA . VAL A 1 119 ? -22.519 -49.409 -64.504 1.00 42.75 119 VAL A CA 1
ATOM 942 C C . VAL A 1 119 ? -21.329 -49.336 -65.494 1.00 42.75 119 VAL A C 1
ATOM 944 O O . VAL A 1 119 ? -21.530 -49.283 -66.700 1.00 42.75 119 VAL A O 1
ATOM 947 N N . ALA A 1 120 ? -20.095 -49.523 -64.982 1.00 40.56 120 ALA A N 1
ATOM 948 C CA . ALA A 1 120 ? -19.197 -50.675 -65.254 1.00 40.56 120 ALA A CA 1
ATOM 949 C C . ALA A 1 120 ? -17.806 -50.494 -64.593 1.00 40.56 120 ALA A C 1
ATOM 951 O O . ALA A 1 120 ? -17.197 -49.434 -64.711 1.00 40.56 120 ALA A O 1
ATOM 952 N N . GLU A 1 121 ? -17.330 -51.536 -63.902 1.00 39.81 1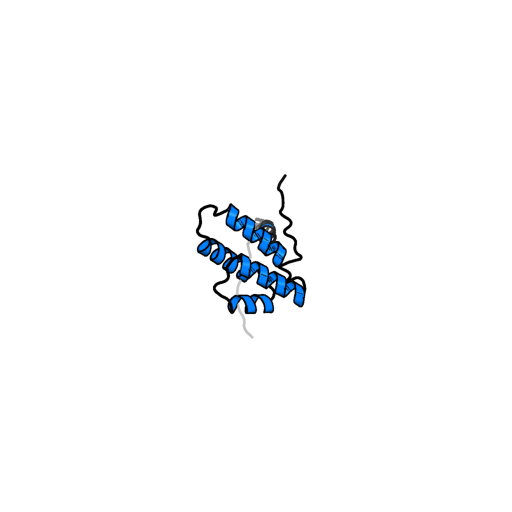21 GLU A N 1
ATOM 953 C CA . GLU A 1 121 ? -15.942 -51.728 -63.438 1.00 39.81 121 GLU A CA 1
ATOM 954 C C . GLU A 1 121 ? -14.950 -51.846 -64.606 1.00 39.81 121 GLU A C 1
ATOM 956 O O . GLU A 1 121 ? -15.303 -52.437 -65.629 1.00 39.81 121 GLU A O 1
ATOM 961 N N . VAL A 1 122 ? -13.703 -51.401 -64.385 1.00 39.06 122 VAL A N 1
ATOM 962 C CA . VAL A 1 122 ? -12.457 -52.166 -64.624 1.00 39.06 122 VAL A CA 1
ATOM 963 C C . VAL A 1 122 ? -11.452 -51.789 -63.538 1.00 39.06 122 VAL A C 1
ATOM 965 O O . VAL A 1 122 ? -11.337 -50.572 -63.262 1.00 39.06 122 VAL A O 1
#

Radius of gyration: 29.9 Å; chains: 1; bounding box: 50×69×78 Å

Organism: Dibothriocephalus latus (NCBI:txid60516)